Protein AF-J9DRF2-F1 (afdb_monomer)

Mean predicted aligned error: 6.4 Å

Secondary structure (DSSP, 8-state):
-HHHHTT-HHHHHHHHHHHHHHHHHHHHHGGGS----HHHHHHHHHS-TT--TT--HHHHHHT-PPPTHHHHTT--BS--EEEETTTTB-TT--EEHHHHHHTSTTS-EEE--S-S-B---HHHHS--GGG----HHHHHHHHHHHHHH-STTTS--S----

Organism: Wuchereria bancrofti (NCBI:txid6293)

Foldseek 3Di:
DVCLLLLVLVVVVVLLVVLVVQLVVCVVVVPPDDDDHSVVSSCCSQAPPPRDLQSLSLVSLVLLAAWQCLPQPFNWDQAWWKAFPQQRQDDQGTGGPSCCCRVVNPTPIDTDPDDRIGGHPSVVRDDRSRNDSHDVVSSVVVSVCCVVPHPSVVSDSPDDDD

Nearest PDB structures (foldseek):
  8c06-assembly1_D  TM=9.024E-01  e=2.467E-15  Homo sapiens
  8bja-assembly1_A  TM=9.048E-01  e=5.463E-15  Homo sapiens
  8d4x-assembly1_B  TM=9.031E-01  e=5.161E-15  Homo sapiens
  8ewi-assembly1_D  TM=9.152E-01  e=1.210E-14  Homo sapiens
  8e0q-assembly1_B  TM=8.978E-01  e=1.280E-14  Homo sapiens

Radius of gyration: 18.53 Å; Cα contacts (8 Å, |Δi|>4): 228; chains: 1; bounding box: 39×33×56 Å

pLDDT: mean 86.85, std 13.83, range [27.77, 97.62]

InterPro domains:
  IPR003126 Zinc finger, UBR-type [PS51157] (65-133)
  IPR003126 Zinc finger, UBR-type [SM00396] (65-132)

Structure (mmCIF, N/CA/C/O backbone):
data_AF-J9DRF2-F1
#
_entry.id   AF-J9DRF2-F1
#
loop_
_atom_site.group_PDB
_atom_site.id
_atom_site.type_symbol
_atom_site.label_atom_id
_atom_site.label_alt_id
_atom_site.label_comp_id
_atom_site.label_asym_id
_atom_site.label_entity_id
_atom_site.label_seq_id
_atom_site.pdbx_PDB_ins_code
_atom_site.Cartn_x
_atom_site.Cartn_y
_atom_site.Cartn_z
_atom_site.occupancy
_atom_site.B_iso_or_equiv
_atom_site.auth_seq_id
_atom_site.auth_comp_id
_atom_site.auth_asym_id
_atom_site.auth_atom_id
_atom_site.pdbx_PDB_model_num
ATOM 1 N N . MET A 1 1 ? -7.577 -3.857 7.574 1.00 71.62 1 MET A N 1
ATOM 2 C CA . MET A 1 1 ? -7.959 -2.422 7.457 1.00 71.62 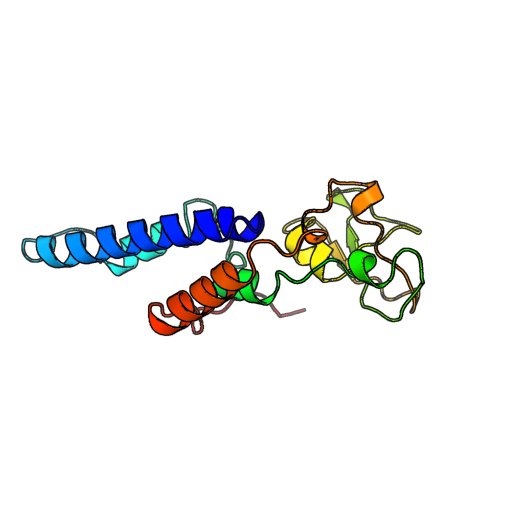1 MET A CA 1
ATOM 3 C C . MET A 1 1 ? -7.921 -1.926 6.006 1.00 71.62 1 MET A C 1
ATOM 5 O O . MET A 1 1 ? -6.876 -1.498 5.529 1.00 71.62 1 MET A O 1
ATOM 9 N N . CYS A 1 2 ? -9.061 -1.920 5.306 1.00 82.56 2 CYS A N 1
ATOM 10 C CA . CYS A 1 2 ? -9.153 -1.502 3.895 1.00 82.56 2 CYS A CA 1
ATOM 11 C C . CYS A 1 2 ? -8.615 -0.077 3.633 1.00 82.56 2 CYS A C 1
ATOM 13 O O . CYS A 1 2 ? -7.892 0.148 2.667 1.00 82.56 2 CYS A O 1
ATOM 15 N N . ALA A 1 3 ? -8.877 0.874 4.536 1.00 91.19 3 ALA A N 1
ATOM 16 C CA . ALA A 1 3 ? -8.443 2.267 4.388 1.00 91.19 3 ALA A CA 1
ATOM 17 C C . ALA A 1 3 ? -6.913 2.438 4.268 1.00 91.19 3 ALA A C 1
ATOM 19 O O . ALA A 1 3 ? -6.456 3.330 3.555 1.00 91.19 3 ALA A O 1
ATOM 20 N N . VAL A 1 4 ? -6.119 1.564 4.901 1.00 91.25 4 VAL A N 1
ATOM 21 C CA . VAL A 1 4 ? -4.650 1.570 4.771 1.00 91.25 4 VAL A CA 1
ATOM 22 C C . VAL A 1 4 ? -4.228 1.209 3.345 1.00 91.25 4 VAL A C 1
ATOM 24 O O . VAL A 1 4 ? -3.356 1.869 2.785 1.00 91.25 4 VAL A O 1
ATOM 27 N N . ASN A 1 5 ? -4.890 0.231 2.719 1.00 86.94 5 ASN A N 1
ATOM 28 C CA . ASN A 1 5 ? -4.593 -0.200 1.345 1.00 86.94 5 ASN A CA 1
ATOM 29 C C . ASN A 1 5 ? -4.883 0.900 0.313 1.00 86.94 5 ASN A C 1
ATOM 31 O O . ASN A 1 5 ? -4.236 0.970 -0.728 1.00 86.94 5 ASN A O 1
ATOM 35 N N . TYR A 1 6 ? -5.845 1.774 0.611 1.00 89.56 6 TYR A N 1
ATOM 36 C CA . TYR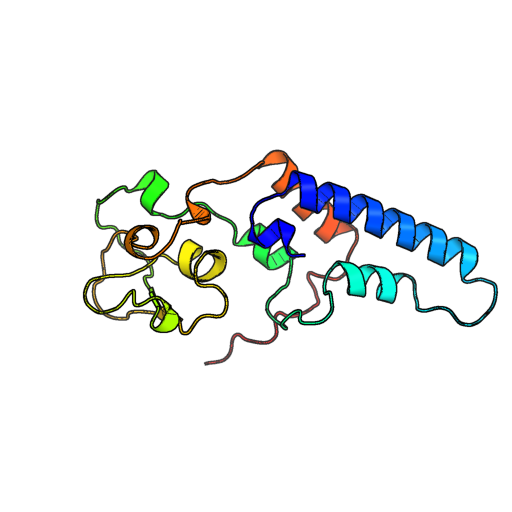 A 1 6 ? -6.175 2.941 -0.210 1.00 89.56 6 TYR A CA 1
ATOM 37 C C . TYR A 1 6 ? -5.425 4.210 0.207 1.00 89.56 6 TYR A C 1
ATOM 39 O O . TYR A 1 6 ? -5.731 5.285 -0.300 1.00 89.56 6 TYR A O 1
ATOM 47 N N . ARG A 1 7 ? -4.460 4.111 1.136 1.00 93.06 7 ARG A N 1
ATOM 48 C CA . ARG A 1 7 ? -3.673 5.249 1.649 1.00 93.06 7 ARG A CA 1
ATOM 49 C C . ARG A 1 7 ? -4.538 6.368 2.242 1.00 93.06 7 ARG A C 1
ATOM 51 O O . ARG A 1 7 ? -4.113 7.514 2.388 1.00 93.06 7 ARG A O 1
ATOM 58 N N . ALA A 1 8 ? -5.756 6.020 2.654 1.00 94.50 8 ALA A N 1
ATOM 59 C CA . ALA A 1 8 ? -6.710 6.899 3.309 1.00 94.50 8 ALA A CA 1
ATOM 60 C C . ALA A 1 8 ? -6.409 6.956 4.816 1.00 94.50 8 ALA A C 1
ATOM 62 O O . ALA A 1 8 ? -7.226 6.565 5.650 1.00 94.50 8 ALA A O 1
ATOM 63 N N . TYR A 1 9 ? -5.207 7.412 5.180 1.00 96.06 9 TYR A N 1
ATOM 64 C CA . TYR A 1 9 ? -4.696 7.302 6.553 1.00 96.06 9 TYR A CA 1
ATOM 65 C C . TYR A 1 9 ? -5.522 8.069 7.581 1.00 96.06 9 TYR A C 1
ATOM 67 O O . TYR A 1 9 ? -5.669 7.614 8.708 1.00 96.06 9 TYR A O 1
ATOM 75 N N . THR A 1 10 ? -6.120 9.200 7.206 1.00 96.19 10 THR A N 1
ATOM 76 C CA . THR A 1 10 ? -7.046 9.908 8.100 1.00 96.19 10 THR A CA 1
ATOM 77 C C . THR A 1 10 ? -8.256 9.038 8.441 1.00 96.19 10 THR A C 1
ATOM 79 O O . THR A 1 10 ? -8.613 8.924 9.609 1.00 96.19 10 THR A O 1
ATOM 82 N N . ALA A 1 11 ? -8.848 8.373 7.444 1.00 95.62 11 ALA A N 1
ATOM 83 C CA . ALA A 1 11 ? -9.972 7.466 7.660 1.00 95.62 11 ALA A CA 1
ATOM 84 C C . ALA A 1 11 ? -9.545 6.231 8.466 1.00 95.62 11 ALA A C 1
ATOM 86 O O . ALA A 1 11 ? -10.224 5.860 9.416 1.00 95.62 11 ALA A O 1
ATOM 87 N N . ALA A 1 12 ? -8.389 5.639 8.149 1.00 94.81 12 ALA A N 1
ATOM 88 C CA . ALA A 1 12 ? -7.831 4.532 8.925 1.00 94.81 12 ALA A CA 1
ATOM 89 C C . ALA A 1 12 ? -7.599 4.914 10.400 1.00 94.81 12 ALA A C 1
ATOM 91 O O . ALA A 1 12 ? -7.872 4.109 11.283 1.00 94.81 12 ALA A O 1
ATOM 92 N N . PHE A 1 13 ? -7.163 6.147 10.678 1.00 95.31 13 PHE A N 1
ATOM 93 C CA . PHE A 1 13 ? -6.980 6.642 12.043 1.00 95.31 13 PHE A CA 1
ATOM 94 C C . PHE A 1 13 ? -8.307 6.827 12.785 1.00 95.31 13 PHE A C 1
ATOM 96 O O . PHE A 1 13 ? -8.412 6.441 13.942 1.00 95.31 13 PHE A O 1
ATOM 103 N N . ILE A 1 14 ? -9.340 7.352 12.124 1.00 95.00 14 ILE A N 1
ATOM 104 C CA . ILE A 1 14 ? -10.683 7.460 12.717 1.00 95.00 14 ILE A CA 1
ATOM 105 C C . ILE A 1 14 ? -11.249 6.070 13.037 1.00 95.00 14 ILE A C 1
ATOM 107 O O . ILE A 1 14 ? -11.783 5.862 14.123 1.00 95.00 14 ILE A O 1
ATOM 111 N N . LEU A 1 15 ? -11.086 5.106 12.124 1.00 92.81 15 LEU A N 1
ATOM 112 C CA . LEU A 1 15 ? -11.495 3.717 12.354 1.00 92.81 15 LEU A CA 1
ATOM 113 C C . LEU A 1 15 ? -10.747 3.092 13.536 1.00 92.81 15 LEU A C 1
ATOM 115 O O . LEU A 1 15 ? -11.356 2.374 14.323 1.00 92.81 15 LEU A O 1
ATOM 119 N N . TRP A 1 16 ? -9.453 3.387 13.683 1.00 92.88 16 TRP A N 1
ATOM 120 C CA . TRP A 1 16 ? -8.681 2.963 14.847 1.00 92.88 16 TRP A CA 1
ATOM 121 C C . TRP A 1 16 ? -9.240 3.544 16.153 1.00 92.88 16 TRP A C 1
ATOM 123 O O . TRP A 1 16 ? -9.462 2.792 17.095 1.00 92.88 16 TRP A O 1
ATOM 133 N N . LEU A 1 17 ? -9.508 4.853 16.211 1.00 93.56 17 LEU A N 1
ATOM 134 C CA . LEU A 1 17 ? -10.056 5.488 17.417 1.00 93.56 17 LEU A CA 1
ATOM 135 C C . LEU A 1 17 ? -11.402 4.874 17.821 1.00 93.56 17 LEU A C 1
ATOM 137 O O . LEU A 1 17 ? -11.629 4.614 18.998 1.00 93.56 17 LEU A O 1
ATOM 141 N N . ALA A 1 18 ? -12.270 4.597 16.845 1.00 92.56 18 ALA A N 1
ATOM 142 C CA . ALA A 1 18 ? -13.533 3.913 17.099 1.00 92.56 18 ALA A CA 1
ATOM 143 C C . ALA A 1 18 ? -13.315 2.486 17.634 1.00 92.56 18 ALA A C 1
ATOM 145 O O . ALA A 1 18 ? -13.991 2.070 18.570 1.00 92.56 18 ALA A O 1
ATOM 146 N N . ALA A 1 19 ? -12.347 1.748 17.079 1.00 90.25 19 ALA A N 1
ATOM 147 C CA . ALA A 1 19 ? -12.002 0.406 17.545 1.00 90.25 19 ALA A CA 1
ATOM 148 C C . ALA A 1 19 ? -11.488 0.401 18.989 1.00 90.25 19 ALA A C 1
ATOM 150 O O . ALA A 1 19 ? -11.868 -0.460 19.781 1.00 90.25 19 ALA A O 1
ATOM 151 N N . GLU A 1 20 ? -10.640 1.370 19.325 1.00 90.19 20 GLU A N 1
ATOM 152 C CA . GLU A 1 20 ? -10.088 1.543 20.664 1.00 90.19 20 GLU A CA 1
ATOM 153 C C . GLU A 1 20 ? -11.186 1.885 21.683 1.00 90.19 20 GLU A C 1
ATOM 155 O O . GLU A 1 20 ? -11.189 1.349 22.791 1.00 90.19 20 GLU A O 1
ATOM 160 N N . GLU A 1 21 ? -12.154 2.725 21.306 1.00 91.31 21 GLU A N 1
ATOM 161 C CA . GLU A 1 21 ? -13.301 3.049 22.160 1.00 91.31 21 GLU A CA 1
ATOM 162 C C . GLU A 1 21 ? -14.172 1.814 22.421 1.00 91.31 21 GLU A C 1
ATOM 164 O O . GLU A 1 21 ? -14.436 1.468 23.572 1.00 91.31 21 GLU A O 1
ATOM 169 N N . MET A 1 22 ? -14.517 1.064 21.369 1.00 87.31 22 MET A N 1
ATOM 170 C CA . MET A 1 22 ? -15.277 -0.185 21.504 1.00 87.31 22 MET A CA 1
ATOM 171 C C . MET A 1 22 ? -14.549 -1.216 22.378 1.00 87.31 22 MET A C 1
ATOM 173 O O . MET A 1 22 ? -15.181 -1.962 23.129 1.00 87.31 22 MET A O 1
ATOM 177 N N . GLN A 1 23 ? -13.216 -1.269 22.301 1.00 86.25 23 GLN A N 1
ATOM 178 C CA . GLN A 1 23 ? -12.401 -2.136 23.148 1.00 86.25 23 GLN A CA 1
ATOM 179 C C . GLN A 1 23 ? -12.507 -1.734 24.628 1.00 86.25 23 GLN A C 1
ATOM 181 O O . GLN A 1 23 ? -12.690 -2.607 25.480 1.00 86.25 23 GLN A O 1
ATOM 186 N N . LYS A 1 24 ? -12.439 -0.432 24.940 1.00 86.81 24 LYS A N 1
ATOM 187 C CA . LYS A 1 24 ? -12.580 0.100 26.309 1.00 86.81 24 LYS A CA 1
ATOM 188 C C . LYS A 1 24 ? -13.972 -0.172 26.878 1.00 86.81 24 LYS A C 1
ATOM 190 O O . LYS A 1 24 ? -14.089 -0.693 27.987 1.00 86.81 24 LYS A O 1
ATOM 195 N N . GLU A 1 25 ? -15.026 0.089 26.108 1.00 87.00 25 GLU A N 1
ATOM 196 C CA . GLU A 1 25 ? -16.410 -0.204 26.506 1.00 87.00 25 GLU A CA 1
ATOM 197 C C . GLU A 1 25 ? -16.627 -1.703 26.789 1.00 87.00 25 GLU A C 1
ATOM 199 O O . GLU A 1 25 ? -17.283 -2.088 27.765 1.00 87.00 25 GLU A O 1
ATOM 204 N N . ALA A 1 26 ? -16.036 -2.577 25.970 1.00 81.81 26 ALA A N 1
ATOM 205 C CA . ALA A 1 26 ? -16.108 -4.023 26.158 1.00 81.81 26 ALA A CA 1
ATOM 206 C C . ALA A 1 26 ? -15.360 -4.503 27.411 1.00 81.81 26 ALA A C 1
ATOM 208 O O . ALA A 1 26 ? -15.815 -5.434 28.077 1.00 81.81 26 ALA A O 1
ATOM 209 N N . GLN A 1 27 ? -14.243 -3.864 27.770 1.00 80.56 27 GLN A N 1
ATOM 210 C CA . GLN A 1 27 ? -13.533 -4.151 29.021 1.00 80.56 27 GLN A CA 1
ATOM 211 C C . GLN A 1 27 ? -14.370 -3.768 30.247 1.00 80.56 27 GLN A C 1
ATOM 213 O O . GLN A 1 27 ? -14.427 -4.535 31.206 1.00 80.56 27 GLN A O 1
ATOM 218 N N . ILE A 1 28 ? -15.071 -2.629 30.197 1.00 79.50 28 ILE A N 1
ATOM 219 C CA . ILE A 1 28 ? -15.944 -2.162 31.286 1.00 79.50 28 ILE A CA 1
ATOM 220 C C . ILE A 1 28 ? -17.159 -3.091 31.454 1.00 79.50 28 ILE A C 1
ATOM 222 O O . ILE A 1 28 ? -17.520 -3.464 32.569 1.00 79.50 28 ILE A O 1
ATOM 226 N N . THR A 1 29 ? -17.787 -3.501 30.349 1.00 71.06 29 THR A N 1
ATOM 227 C CA . THR A 1 29 ? -19.003 -4.337 30.367 1.00 71.06 29 THR A CA 1
ATOM 228 C C . THR A 1 29 ? -18.730 -5.841 30.533 1.00 71.06 29 THR A C 1
ATOM 230 O O . THR A 1 29 ? -19.632 -6.599 30.898 1.00 71.06 29 THR A O 1
ATOM 233 N N . GLY A 1 30 ? -17.492 -6.293 30.307 1.00 59.66 30 GLY A N 1
ATOM 234 C CA . GLY A 1 30 ? -17.061 -7.696 30.355 1.00 59.66 30 GLY A CA 1
ATOM 235 C C . GLY A 1 30 ? -17.022 -8.347 31.745 1.00 59.66 30 GLY A C 1
ATOM 236 O O . GLY A 1 30 ? -16.845 -9.561 31.838 1.00 59.66 30 GLY A O 1
ATOM 237 N N . ALA A 1 31 ? -17.256 -7.593 32.823 1.00 55.12 31 ALA A N 1
ATOM 238 C CA . ALA A 1 31 ? -17.325 -8.117 34.191 1.00 55.12 31 ALA A CA 1
ATOM 239 C C . ALA A 1 31 ? -18.578 -8.983 34.484 1.00 55.12 31 ALA A C 1
ATOM 241 O O . ALA A 1 31 ? -18.691 -9.540 35.574 1.00 55.12 31 ALA A O 1
ATOM 242 N N . GLN A 1 32 ? -19.517 -9.124 33.535 1.00 52.00 32 GLN A N 1
ATOM 243 C CA . GLN A 1 32 ? -20.823 -9.781 33.742 1.00 52.00 32 GLN A CA 1
ATOM 244 C C . GLN A 1 32 ? -21.100 -11.007 32.844 1.00 52.00 32 GLN A C 1
ATOM 246 O O . GLN A 1 32 ? -22.247 -11.302 32.526 1.00 52.00 32 GLN A O 1
ATOM 251 N N . GLY A 1 33 ? -20.064 -11.771 32.483 1.00 50.66 33 GLY A N 1
ATOM 252 C CA . GLY A 1 33 ? -20.224 -13.145 31.986 1.00 50.66 33 GLY A CA 1
ATOM 253 C C . GLY A 1 33 ? -20.580 -13.280 30.496 1.00 50.66 33 GLY A C 1
ATOM 254 O O . GLY A 1 33 ? -21.679 -12.969 30.054 1.00 50.66 33 GLY A O 1
ATOM 255 N N . LYS A 1 34 ? -19.638 -13.852 29.732 1.00 54.84 34 LYS A N 1
ATOM 256 C CA . LYS A 1 34 ? -19.727 -14.249 28.308 1.00 54.84 34 LYS A CA 1
ATOM 257 C C . LYS A 1 34 ? -19.994 -13.120 27.299 1.00 54.84 34 LYS A C 1
ATOM 259 O O . LYS A 1 34 ? -21.073 -13.028 26.722 1.00 54.84 34 LYS A O 1
ATOM 264 N N . ARG A 1 35 ? -18.947 -12.364 26.954 1.00 52.34 35 ARG A N 1
ATOM 265 C CA . ARG A 1 35 ? -18.827 -11.630 25.678 1.00 52.34 35 ARG A CA 1
ATOM 266 C C . ARG A 1 35 ? -17.391 -11.774 25.163 1.00 52.34 35 ARG A C 1
ATOM 268 O O . ARG A 1 35 ? -16.491 -12.008 25.964 1.00 52.34 35 ARG A O 1
ATOM 275 N N . GLN A 1 36 ? -17.201 -11.762 23.843 1.00 58.69 36 GLN A N 1
ATOM 276 C CA . GLN A 1 36 ? -15.890 -11.890 23.184 1.00 58.69 36 GLN A CA 1
ATOM 277 C C . GLN A 1 36 ? -14.828 -11.021 23.881 1.00 58.69 36 GLN A C 1
ATOM 279 O O . GLN A 1 36 ? -15.148 -9.915 24.314 1.00 58.69 36 GLN A O 1
ATOM 284 N N . SER A 1 37 ? -13.587 -11.513 24.011 1.00 73.06 37 SER A N 1
ATOM 285 C CA . SER A 1 37 ? -12.522 -10.725 24.644 1.00 73.06 37 SER A CA 1
ATOM 286 C C . SER A 1 37 ? -12.351 -9.392 23.911 1.00 73.06 37 SER A C 1
ATOM 288 O O . SER A 1 37 ? -12.546 -9.316 22.698 1.00 73.06 37 SER A O 1
ATOM 290 N N . ALA A 1 38 ? -11.983 -8.334 24.632 1.00 73.38 38 ALA A N 1
ATOM 291 C CA . ALA A 1 38 ? -11.741 -7.016 24.042 1.00 73.38 38 ALA A CA 1
ATOM 292 C C . ALA A 1 38 ? -10.751 -7.094 22.854 1.00 73.38 38 ALA A C 1
ATOM 294 O O . ALA A 1 38 ? -10.924 -6.427 21.834 1.00 73.38 38 ALA A O 1
ATOM 295 N N . ASP A 1 39 ? -9.785 -8.011 22.937 1.00 74.94 39 ASP A N 1
ATOM 296 C CA . ASP A 1 39 ? -8.850 -8.324 21.854 1.00 74.94 39 ASP A CA 1
ATOM 297 C C . ASP A 1 39 ? -9.524 -8.937 20.624 1.00 74.94 39 ASP A C 1
ATOM 299 O O . ASP A 1 39 ? -9.111 -8.663 19.502 1.00 74.94 39 ASP A O 1
ATOM 303 N N . ALA A 1 40 ? -10.563 -9.757 20.791 1.00 81.12 40 ALA A N 1
ATOM 304 C CA . ALA A 1 40 ? -11.317 -10.319 19.674 1.00 81.12 40 ALA A CA 1
ATOM 305 C C . ALA A 1 40 ? -12.092 -9.236 18.905 1.00 81.12 40 ALA A C 1
ATOM 307 O O . ALA A 1 40 ? -12.129 -9.283 17.675 1.00 81.12 40 ALA A O 1
ATOM 308 N N . ILE A 1 41 ? -12.637 -8.231 19.601 1.00 81.94 41 ILE A N 1
ATOM 309 C CA . ILE A 1 41 ? -13.288 -7.071 18.969 1.00 81.94 41 ILE A CA 1
ATOM 310 C C . ILE A 1 41 ? -12.265 -6.292 18.146 1.00 81.94 41 ILE A C 1
ATOM 312 O O . ILE A 1 41 ? -12.458 -6.110 16.943 1.00 81.94 41 ILE A O 1
ATOM 316 N N . LEU A 1 42 ? -11.142 -5.913 18.761 1.00 83.62 42 LEU A N 1
ATOM 317 C CA . LEU A 1 42 ? -10.072 -5.194 18.073 1.00 83.62 42 LEU A CA 1
ATOM 318 C C . LEU A 1 42 ? -9.552 -5.986 16.861 1.00 83.62 42 LEU A C 1
ATOM 320 O O . LEU A 1 42 ? -9.421 -5.444 15.763 1.00 83.62 42 LEU A O 1
ATOM 324 N N . ASN A 1 43 ? -9.332 -7.292 17.030 1.00 84.75 43 ASN A N 1
ATOM 325 C CA . ASN A 1 43 ? -8.907 -8.181 15.953 1.00 84.75 43 ASN A CA 1
ATOM 326 C C . ASN A 1 43 ? -9.918 -8.229 14.807 1.00 84.75 43 ASN A C 1
ATOM 328 O O . ASN A 1 43 ? -9.495 -8.211 13.657 1.00 84.75 43 ASN A O 1
ATOM 332 N N . SER A 1 44 ? -11.224 -8.247 15.091 1.00 84.94 44 SER A N 1
ATOM 333 C CA . SER A 1 44 ? -12.266 -8.246 14.055 1.00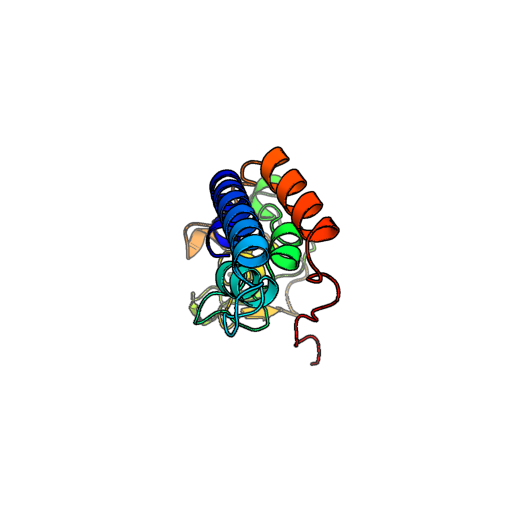 84.94 44 SER A CA 1
ATOM 334 C C . SER A 1 44 ? -12.311 -6.949 13.238 1.00 84.94 44 SER A C 1
ATOM 336 O O . SER A 1 44 ? -12.687 -6.971 12.068 1.00 84.94 44 SER A O 1
ATOM 338 N N . ILE A 1 45 ? -11.889 -5.823 13.821 1.00 85.50 45 ILE A N 1
ATOM 339 C CA . ILE A 1 45 ? -11.833 -4.529 13.128 1.00 85.50 45 ILE A CA 1
ATOM 340 C C . ILE A 1 45 ? -10.547 -4.419 12.301 1.00 85.50 45 ILE A C 1
ATOM 342 O O . ILE A 1 45 ? -10.558 -3.950 11.158 1.00 85.50 45 ILE A O 1
ATOM 346 N N . ILE A 1 46 ? -9.425 -4.881 12.859 1.00 85.94 46 ILE A N 1
ATOM 347 C CA . ILE A 1 46 ? -8.136 -4.901 12.165 1.00 85.94 46 ILE A CA 1
ATOM 348 C C . ILE A 1 46 ? -8.174 -5.880 10.979 1.00 85.94 46 ILE A C 1
ATOM 350 O O . ILE A 1 46 ? -7.801 -5.499 9.860 1.00 85.94 46 ILE A O 1
ATOM 354 N N . TYR A 1 47 ? -8.671 -7.094 11.230 1.00 86.81 47 TYR A N 1
ATOM 355 C CA . TYR A 1 47 ? -8.824 -8.207 10.295 1.00 86.81 47 TYR A CA 1
ATOM 356 C C . TYR A 1 47 ? -10.310 -8.589 10.149 1.00 86.81 47 TYR A C 1
ATOM 358 O O . TYR A 1 47 ? -10.754 -9.588 10.722 1.00 86.81 47 TYR A O 1
ATOM 366 N N . PRO A 1 48 ? -11.107 -7.819 9.383 1.00 84.19 48 PRO A N 1
ATOM 367 C CA . PRO A 1 48 ? -12.496 -8.175 9.101 1.00 84.19 48 PRO A CA 1
ATOM 368 C C . PRO A 1 48 ? -12.608 -9.502 8.340 1.00 84.19 48 PRO A C 1
ATOM 370 O O . PRO A 1 48 ? -11.633 -9.998 7.767 1.00 84.19 48 PRO A O 1
ATOM 373 N N . ILE A 1 49 ? -13.821 -10.062 8.292 1.00 83.12 49 ILE A N 1
ATOM 374 C CA . ILE A 1 49 ? -14.123 -11.289 7.540 1.00 83.12 49 ILE A CA 1
ATOM 375 C C . ILE A 1 49 ? -13.616 -11.152 6.097 1.00 83.12 49 ILE A C 1
ATOM 377 O O . ILE A 1 49 ? -13.903 -10.166 5.420 1.00 83.12 49 ILE A O 1
ATOM 381 N N . GLY A 1 50 ? -12.852 -12.147 5.642 1.00 81.25 50 GLY A N 1
ATOM 382 C CA . GLY A 1 50 ? -12.212 -12.147 4.323 1.00 81.25 50 GLY A CA 1
ATOM 383 C C . GLY A 1 50 ? -10.796 -11.562 4.294 1.00 81.25 50 GLY A C 1
ATOM 384 O O . GLY A 1 50 ? -10.178 -11.567 3.232 1.00 81.25 50 GLY A O 1
ATOM 385 N N . SER A 1 51 ? -10.263 -11.102 5.433 1.00 82.31 51 SER A N 1
ATOM 386 C CA . SER A 1 51 ? -8.847 -10.726 5.536 1.00 82.31 51 SER A CA 1
ATOM 387 C C . SER A 1 51 ? -7.950 -11.925 5.268 1.00 82.31 51 SER A C 1
ATOM 389 O O . SER A 1 51 ? -8.208 -13.038 5.735 1.00 82.31 51 SER A O 1
ATOM 391 N N . ARG A 1 52 ? -6.876 -11.687 4.528 1.00 78.50 52 ARG A N 1
ATOM 392 C CA . ARG A 1 52 ? -5.870 -12.691 4.214 1.00 78.50 52 ARG A CA 1
ATOM 393 C C . ARG A 1 52 ? -4.745 -12.662 5.252 1.00 78.50 52 ARG A C 1
ATOM 395 O O . ARG A 1 52 ? -4.553 -11.643 5.918 1.00 78.50 52 ARG A O 1
ATOM 402 N N . PRO A 1 53 ? -3.963 -13.748 5.382 1.00 71.56 53 PRO A N 1
ATOM 403 C CA . PRO A 1 53 ? -2.822 -13.779 6.299 1.00 71.56 53 PRO A CA 1
ATOM 404 C C . PRO A 1 53 ? -1.770 -12.685 6.046 1.00 71.56 53 PRO A C 1
ATOM 406 O O . PRO A 1 53 ? -1.010 -12.353 6.950 1.00 71.56 53 PRO A O 1
ATOM 409 N N . ASP 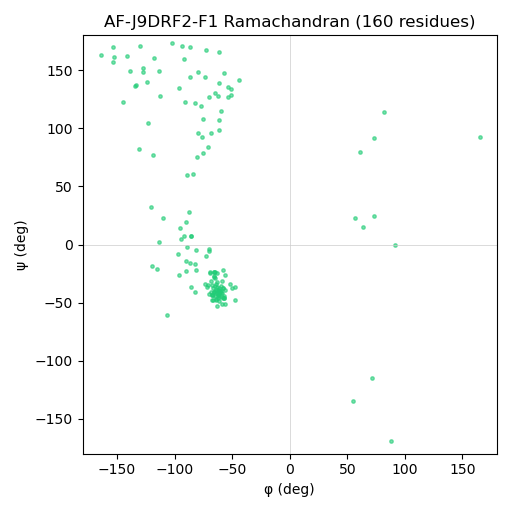A 1 54 ? -1.721 -12.130 4.833 1.00 72.88 54 ASP A N 1
ATOM 410 C CA . ASP A 1 54 ? -0.796 -11.082 4.395 1.00 72.88 54 ASP A CA 1
ATOM 411 C C . ASP A 1 54 ? -1.356 -9.647 4.507 1.00 72.88 54 ASP A C 1
ATOM 413 O O . ASP A 1 54 ? -0.681 -8.687 4.129 1.00 72.88 54 ASP A O 1
ATOM 417 N N . ASP A 1 55 ? -2.558 -9.472 5.068 1.00 81.06 55 ASP A N 1
ATOM 418 C CA . ASP A 1 55 ? -3.217 -8.166 5.232 1.00 81.06 55 ASP A CA 1
ATOM 419 C C . ASP A 1 55 ? -2.828 -7.440 6.537 1.00 81.06 55 ASP A C 1
ATOM 421 O O . ASP A 1 55 ? -3.609 -6.646 7.074 1.00 81.06 55 ASP A O 1
ATOM 425 N N . SER A 1 56 ? -1.625 -7.690 7.070 1.00 87.25 56 SER A N 1
ATOM 426 C CA . SER A 1 56 ? -1.144 -6.993 8.270 1.00 87.25 56 SER A CA 1
ATOM 427 C C . SER A 1 56 ? -1.093 -5.485 8.027 1.00 87.25 56 SER A C 1
ATOM 429 O O . SER A 1 56 ? -0.285 -5.020 7.218 1.00 87.25 56 SER A O 1
ATOM 431 N N . PRO A 1 57 ? -1.907 -4.673 8.730 1.00 90.06 57 PRO A N 1
ATOM 432 C CA . PRO A 1 57 ? -1.939 -3.235 8.488 1.00 90.06 57 PRO A CA 1
ATOM 433 C C . PRO A 1 57 ? -0.621 -2.562 8.867 1.00 90.06 57 PRO A C 1
ATOM 435 O O . PRO A 1 57 ? -0.288 -1.536 8.288 1.00 90.06 57 PRO A O 1
ATOM 438 N N . LEU A 1 58 ? 0.128 -3.133 9.817 1.00 90.31 58 LEU A N 1
ATOM 439 C CA . LEU A 1 58 ? 1.436 -2.621 10.203 1.00 90.31 58 LEU A CA 1
ATOM 440 C C . LEU A 1 58 ? 2.437 -2.815 9.059 1.00 90.31 58 LEU A C 1
ATOM 442 O O . LEU A 1 58 ? 3.086 -1.857 8.652 1.00 90.31 58 LEU A O 1
ATOM 446 N N . PHE A 1 59 ? 2.487 -4.019 8.479 1.00 87.62 59 PHE A N 1
ATOM 447 C CA . PHE A 1 59 ? 3.300 -4.284 7.291 1.00 87.62 59 PHE A CA 1
ATOM 448 C C . PHE A 1 59 ? 2.896 -3.377 6.125 1.00 87.62 59 PHE A C 1
ATOM 450 O O . PHE A 1 59 ? 3.754 -2.756 5.507 1.00 87.62 59 PHE A O 1
ATOM 457 N N . MET A 1 60 ? 1.592 -3.234 5.874 1.00 89.00 60 MET A N 1
ATOM 458 C CA . MET A 1 60 ? 1.076 -2.343 4.833 1.00 89.00 60 MET A CA 1
ATOM 459 C C . MET A 1 60 ? 1.499 -0.896 5.024 1.00 89.00 60 MET A C 1
ATOM 461 O O . MET A 1 60 ? 1.915 -0.246 4.075 1.00 89.00 60 MET A O 1
ATOM 465 N N . LEU A 1 61 ? 1.395 -0.374 6.245 1.00 92.56 61 LEU A N 1
ATOM 466 C CA . LEU A 1 61 ? 1.816 0.988 6.529 1.00 92.56 61 LEU A CA 1
ATOM 467 C C . LEU A 1 61 ? 3.314 1.168 6.297 1.00 92.56 61 LEU A C 1
ATOM 469 O O . LEU A 1 61 ? 3.695 2.220 5.794 1.00 92.56 61 LEU A O 1
ATOM 473 N N . CYS A 1 62 ? 4.150 0.177 6.608 1.00 89.50 62 CYS A N 1
ATOM 474 C CA . CYS A 1 62 ? 5.583 0.229 6.315 1.00 89.50 62 CYS A CA 1
ATOM 475 C C . CYS A 1 62 ? 5.858 0.186 4.803 1.00 89.50 62 CYS A C 1
ATOM 477 O O . CYS A 1 62 ? 6.616 1.012 4.311 1.00 89.50 62 CYS A O 1
ATOM 479 N N . MET A 1 63 ? 5.167 -0.690 4.070 1.00 86.75 63 MET A N 1
ATOM 480 C CA . MET A 1 63 ? 5.330 -0.908 2.623 1.00 86.75 63 MET A CA 1
ATOM 481 C C . MET A 1 63 ? 4.513 0.040 1.737 1.00 86.75 63 MET A C 1
ATOM 483 O O . MET A 1 63 ? 4.399 -0.181 0.542 1.00 86.75 63 MET A O 1
ATOM 487 N N . ASN A 1 64 ? 3.849 1.050 2.295 1.00 91.44 64 ASN A N 1
ATOM 488 C CA . ASN A 1 64 ? 3.094 2.016 1.501 1.00 91.44 64 ASN A CA 1
ATOM 489 C C . ASN A 1 64 ? 3.993 3.190 1.084 1.00 91.44 64 ASN A C 1
ATOM 491 O O . ASN A 1 64 ? 3.708 4.341 1.430 1.00 91.44 64 ASN A O 1
ATOM 495 N N . ASP A 1 65 ? 5.074 2.928 0.353 1.00 92.81 65 ASP A N 1
ATOM 496 C CA . ASP A 1 65 ? 5.904 3.989 -0.223 1.00 92.81 65 ASP A CA 1
ATOM 497 C C . ASP A 1 65 ? 5.365 4.445 -1.589 1.00 92.81 65 ASP A C 1
ATOM 499 O O . ASP A 1 65 ? 4.393 3.896 -2.115 1.00 92.81 65 ASP A O 1
ATOM 503 N N . THR A 1 66 ? 5.893 5.528 -2.143 1.00 95.62 66 THR A N 1
ATOM 504 C CA . THR A 1 66 ? 5.489 6.016 -3.465 1.00 95.62 66 THR A CA 1
ATOM 505 C C . THR A 1 66 ? 6.036 5.141 -4.590 1.00 95.62 66 THR A C 1
ATOM 507 O O . THR A 1 66 ? 7.150 4.631 -4.522 1.00 95.62 66 THR A O 1
ATOM 510 N N . CYS A 1 67 ? 5.243 4.968 -5.648 1.00 97.00 67 CYS A N 1
ATOM 511 C CA . CYS A 1 67 ? 5.660 4.295 -6.875 1.00 97.00 67 CYS A CA 1
ATOM 512 C C . CYS A 1 67 ? 6.971 4.902 -7.384 1.00 97.00 67 CYS A C 1
ATOM 514 O O . CYS A 1 67 ? 7.041 6.117 -7.517 1.00 97.00 67 CYS A O 1
ATOM 516 N N . SER A 1 68 ? 7.951 4.078 -7.768 1.00 96.88 68 SER A N 1
ATOM 517 C CA . SER A 1 68 ? 9.233 4.561 -8.310 1.00 96.88 68 SER A CA 1
ATOM 518 C C . SER A 1 68 ? 9.088 5.631 -9.403 1.00 96.88 68 SER A C 1
ATOM 520 O O . SER A 1 68 ? 9.842 6.597 -9.445 1.00 96.88 68 SER A O 1
ATOM 522 N N . PHE A 1 69 ? 8.054 5.502 -10.242 1.00 97.44 69 PHE A N 1
ATOM 523 C CA . PHE A 1 69 ? 7.752 6.436 -11.325 1.00 97.44 69 PHE A CA 1
ATOM 524 C C . PHE A 1 69 ? 7.576 7.887 -10.849 1.00 97.44 69 PHE A C 1
ATOM 526 O O . PHE A 1 69 ? 7.823 8.809 -11.618 1.00 97.44 69 PHE A O 1
ATOM 533 N N . THR A 1 70 ? 7.177 8.127 -9.592 1.00 96.56 70 THR A N 1
ATOM 534 C CA . THR A 1 70 ? 7.010 9.495 -9.071 1.00 96.56 70 THR A CA 1
ATOM 535 C C . THR A 1 70 ? 8.322 10.266 -8.986 1.00 96.56 70 THR A C 1
ATOM 537 O O . THR A 1 70 ? 8.284 11.492 -8.960 1.00 96.56 70 THR A O 1
ATOM 540 N N . TRP A 1 71 ? 9.461 9.574 -8.907 1.00 94.94 71 TRP A N 1
ATOM 541 C CA . TRP A 1 71 ? 10.784 10.193 -8.805 1.00 94.94 71 TRP A CA 1
ATOM 542 C C . TRP A 1 71 ? 11.724 9.841 -9.964 1.00 94.94 71 TRP A C 1
ATOM 544 O O . TRP A 1 71 ? 12.672 10.586 -10.184 1.00 94.94 71 TRP A O 1
ATOM 554 N N . THR A 1 72 ? 11.457 8.774 -10.728 1.00 96.56 72 THR A N 1
ATOM 555 C CA . THR A 1 72 ? 12.221 8.435 -11.946 1.00 96.56 72 THR A CA 1
ATOM 556 C C . THR A 1 72 ? 11.591 8.940 -13.239 1.00 96.56 72 THR A C 1
ATOM 558 O O . THR A 1 72 ? 12.284 9.071 -14.240 1.00 96.56 72 THR A O 1
ATOM 561 N N . GLY A 1 73 ? 10.267 9.131 -13.275 1.00 95.81 73 GLY A N 1
ATOM 562 C CA . GLY A 1 73 ? 9.544 9.199 -14.546 1.00 95.81 73 GLY A CA 1
ATOM 563 C C . GLY A 1 73 ? 9.808 7.955 -15.404 1.00 95.81 73 GLY A C 1
ATOM 564 O O . GLY A 1 73 ? 9.805 6.832 -14.891 1.00 95.81 73 GLY A O 1
ATOM 565 N N . ASP A 1 74 ? 10.066 8.172 -16.692 1.00 95.56 74 ASP A N 1
ATOM 566 C CA . ASP A 1 74 ? 10.405 7.164 -17.704 1.00 95.56 74 ASP A CA 1
ATOM 567 C C . ASP A 1 74 ? 11.907 6.807 -17.764 1.00 95.56 74 ASP A C 1
ATOM 569 O O . ASP A 1 74 ? 12.348 6.030 -18.621 1.00 95.56 74 ASP A O 1
ATOM 573 N N . GLU A 1 75 ? 12.715 7.312 -16.828 1.00 96.75 75 GLU A N 1
ATOM 574 C CA . GLU A 1 75 ? 14.115 6.918 -16.707 1.00 96.75 75 GLU A CA 1
ATOM 575 C C . GLU A 1 75 ? 14.237 5.473 -16.198 1.00 96.75 75 GLU A C 1
ATOM 577 O O . GLU A 1 75 ? 13.692 5.094 -15.157 1.00 96.75 75 GLU A O 1
ATOM 582 N N . HIS A 1 76 ? 14.986 4.644 -16.930 1.00 95.44 76 HIS A N 1
ATOM 583 C CA . HIS A 1 76 ? 15.232 3.259 -16.539 1.00 95.44 76 HIS A CA 1
ATOM 584 C C . HIS A 1 76 ? 16.276 3.197 -15.423 1.00 95.44 76 HIS A C 1
ATOM 586 O O . HIS A 1 76 ? 17.438 3.542 -15.631 1.00 95.44 76 HIS A O 1
ATOM 592 N N . ILE A 1 77 ? 15.888 2.659 -14.270 1.00 96.19 77 ILE A N 1
ATOM 593 C CA . ILE A 1 77 ? 16.762 2.500 -13.103 1.00 96.19 77 ILE A CA 1
ATOM 594 C C . ILE A 1 77 ? 16.932 1.031 -12.730 1.00 96.19 77 ILE A C 1
ATOM 596 O O . ILE A 1 77 ? 16.097 0.199 -13.083 1.00 96.19 77 ILE A O 1
ATOM 600 N N . ASN A 1 78 ? 17.985 0.713 -11.976 1.00 95.56 78 ASN A N 1
ATOM 601 C CA . ASN A 1 78 ? 18.148 -0.613 -11.388 1.00 95.56 78 ASN A CA 1
ATOM 602 C C . ASN A 1 78 ? 17.210 -0.778 -10.184 1.00 95.56 78 ASN A C 1
ATOM 604 O O . ASN A 1 78 ? 17.417 -0.148 -9.148 1.00 95.56 78 ASN A O 1
ATOM 608 N N . GLN A 1 79 ? 16.167 -1.592 -10.343 1.00 93.31 79 GLN A N 1
ATOM 609 C CA . GLN A 1 79 ? 15.175 -1.894 -9.313 1.00 93.31 79 GLN A CA 1
ATOM 610 C C . GLN A 1 79 ? 14.552 -3.271 -9.556 1.00 93.31 79 GLN A C 1
ATOM 612 O O . GLN A 1 79 ? 14.495 -3.744 -10.692 1.00 93.31 79 GLN A O 1
ATOM 617 N N . ASP A 1 80 ? 14.017 -3.881 -8.501 1.00 94.69 80 ASP A N 1
ATOM 618 C CA . ASP A 1 80 ? 13.179 -5.065 -8.651 1.00 94.69 80 ASP A CA 1
ATOM 619 C C . ASP A 1 80 ? 11.890 -4.713 -9.404 1.00 94.69 80 ASP A C 1
ATOM 621 O O . ASP A 1 80 ? 11.168 -3.770 -9.059 1.00 94.69 80 ASP A O 1
ATOM 625 N N . ILE A 1 81 ? 11.586 -5.511 -10.426 1.00 95.69 81 ILE A N 1
ATOM 626 C CA . ILE A 1 81 ? 10.392 -5.350 -11.249 1.00 95.69 81 ILE A CA 1
ATOM 627 C C . ILE A 1 81 ? 9.582 -6.633 -11.340 1.00 95.69 81 ILE A C 1
ATOM 629 O O . ILE A 1 81 ? 10.105 -7.748 -11.341 1.00 95.69 81 ILE A O 1
ATOM 633 N N . PHE A 1 82 ? 8.272 -6.469 -11.456 1.00 96.69 82 PHE A N 1
ATOM 634 C CA . PHE A 1 82 ? 7.312 -7.558 -11.412 1.00 96.69 82 PHE A CA 1
ATOM 635 C C . PHE A 1 82 ? 6.454 -7.557 -12.674 1.00 96.69 82 PHE A C 1
ATOM 637 O O . PHE A 1 82 ? 6.025 -6.508 -13.156 1.00 96.69 82 PHE A O 1
ATOM 644 N N . GLU A 1 83 ? 6.176 -8.746 -13.203 1.00 96.44 83 GLU A N 1
ATOM 645 C CA . GLU A 1 83 ? 5.062 -8.949 -14.125 1.00 96.44 83 GLU A CA 1
ATOM 646 C C . GLU A 1 83 ? 3.786 -9.235 -13.330 1.00 96.44 83 GLU A C 1
ATOM 648 O O . GLU A 1 83 ? 3.832 -9.908 -12.301 1.00 96.44 83 GLU A O 1
ATOM 653 N N . CYS A 1 84 ? 2.640 -8.750 -13.803 1.00 97.62 84 CYS A N 1
ATOM 654 C CA . CYS A 1 84 ? 1.330 -9.052 -13.229 1.00 97.62 84 CYS A CA 1
ATOM 655 C C . CYS A 1 84 ? 0.431 -9.662 -14.301 1.00 97.62 84 CYS A C 1
ATOM 657 O O . CYS A 1 84 ? -0.096 -8.954 -15.163 1.00 97.62 84 CYS A O 1
ATOM 659 N N . ARG A 1 85 ? 0.224 -10.979 -14.233 1.00 96.69 85 ARG A N 1
ATOM 660 C CA . ARG A 1 85 ? -0.566 -11.721 -15.231 1.00 96.69 85 ARG A CA 1
ATOM 661 C C . ARG A 1 85 ? -2.052 -11.412 -15.133 1.00 96.69 85 ARG A C 1
ATOM 663 O O . ARG A 1 85 ? -2.715 -11.296 -16.155 1.00 96.69 85 ARG A O 1
ATOM 670 N N . THR A 1 86 ? -2.551 -11.179 -13.919 1.00 97.31 86 THR A N 1
ATOM 671 C CA . THR A 1 86 ? -3.948 -10.787 -13.682 1.00 97.31 86 THR A CA 1
ATOM 672 C C . THR A 1 86 ? -4.305 -9.457 -14.355 1.00 97.31 86 THR A C 1
ATOM 674 O O . THR A 1 86 ? -5.410 -9.319 -14.864 1.00 97.31 86 THR A O 1
ATOM 677 N N . CYS A 1 87 ? -3.385 -8.483 -14.386 1.00 97.00 87 CYS A N 1
ATOM 678 C CA . CYS A 1 87 ? -3.614 -7.167 -15.005 1.00 97.00 87 CYS A CA 1
ATOM 679 C C . CYS A 1 87 ? -3.083 -7.048 -16.442 1.00 97.00 87 CYS A C 1
ATOM 681 O O . CYS A 1 87 ? -3.303 -6.025 -17.087 1.00 97.00 87 CYS A O 1
ATOM 683 N N . GLY A 1 88 ? -2.337 -8.041 -16.931 1.00 95.81 88 GLY A N 1
ATOM 684 C CA . GLY A 1 88 ? -1.669 -7.969 -18.231 1.00 95.81 88 GLY A CA 1
ATOM 685 C C . GLY A 1 88 ? -0.442 -7.045 -18.273 1.00 95.81 88 GLY A C 1
ATOM 686 O O . GLY A 1 88 ? -0.091 -6.568 -19.351 1.00 95.81 88 GLY A O 1
ATOM 687 N N . LEU A 1 89 ? 0.224 -6.789 -17.137 1.00 95.56 89 LEU A N 1
ATOM 688 C CA . LEU A 1 89 ? 1.570 -6.188 -17.108 1.00 95.56 89 LEU A CA 1
ATOM 689 C C . LEU A 1 89 ? 2.605 -7.282 -17.382 1.00 95.56 89 LEU A C 1
ATOM 691 O O . LEU A 1 89 ? 3.230 -7.806 -16.462 1.00 95.56 89 LEU A O 1
ATOM 695 N N . VAL A 1 90 ? 2.710 -7.693 -18.641 1.00 94.50 90 VAL A N 1
ATOM 696 C CA . VAL A 1 90 ? 3.565 -8.797 -19.102 1.00 94.50 90 VAL A CA 1
ATOM 697 C C . VAL A 1 90 ? 4.409 -8.352 -20.301 1.00 94.50 90 VAL A C 1
ATOM 699 O O . VAL A 1 90 ? 4.193 -7.277 -20.860 1.00 94.50 90 VAL A O 1
ATOM 702 N N . GLY A 1 91 ? 5.371 -9.177 -20.724 1.00 92.94 91 GLY A N 1
ATOM 703 C CA . GLY A 1 91 ? 6.209 -8.870 -21.889 1.00 92.94 91 GLY A CA 1
ATOM 704 C C . GLY A 1 91 ? 7.194 -7.745 -21.586 1.00 92.94 91 GLY A C 1
ATOM 705 O O . GLY A 1 91 ? 8.067 -7.926 -20.743 1.00 92.94 91 GLY A O 1
ATOM 706 N N . THR A 1 92 ? 7.063 -6.592 -22.241 1.00 92.81 92 THR A N 1
ATOM 707 C CA . THR A 1 92 ? 7.897 -5.407 -21.967 1.00 92.81 92 THR A CA 1
ATOM 708 C C . THR A 1 92 ? 7.419 -4.607 -20.758 1.00 92.81 92 THR A C 1
ATOM 710 O O . THR A 1 92 ? 8.230 -3.924 -20.151 1.00 92.81 92 THR A O 1
ATOM 713 N N . LEU A 1 93 ? 6.149 -4.744 -20.364 1.00 95.56 93 LEU A N 1
ATOM 714 C CA . LEU A 1 93 ? 5.574 -3.996 -19.247 1.00 95.56 93 LEU A CA 1
ATOM 715 C C . LEU A 1 93 ? 5.961 -4.606 -17.899 1.00 95.56 93 LEU A C 1
ATOM 717 O O . LEU A 1 93 ? 6.097 -5.833 -17.767 1.00 95.56 93 LEU A O 1
ATOM 721 N N . CYS A 1 94 ? 6.094 -3.765 -16.882 1.00 96.06 94 CYS A N 1
ATOM 722 C CA . CYS A 1 94 ? 6.346 -4.196 -15.513 1.00 96.06 94 CYS A CA 1
ATOM 723 C C . CYS A 1 94 ? 5.827 -3.199 -14.470 1.00 96.06 94 CYS A C 1
ATOM 725 O O . CYS A 1 94 ? 5.422 -2.084 -14.780 1.00 96.06 94 CYS A O 1
ATOM 727 N N . CYS A 1 95 ? 5.820 -3.598 -13.202 1.00 97.12 95 CYS A N 1
ATOM 728 C CA . CYS A 1 95 ? 5.602 -2.682 -12.091 1.00 97.12 95 CYS A CA 1
ATOM 729 C C . CYS A 1 95 ? 6.715 -2.802 -11.048 1.00 97.12 95 CYS A C 1
ATOM 731 O O . CYS A 1 95 ? 7.323 -3.860 -10.898 1.00 97.12 95 CYS A O 1
ATOM 733 N N . CYS A 1 96 ? 6.980 -1.715 -10.326 1.00 96.38 96 CYS A N 1
ATOM 734 C CA . CYS A 1 96 ? 7.925 -1.713 -9.212 1.00 96.38 96 CYS A CA 1
ATOM 735 C C . CYS A 1 96 ? 7.358 -2.442 -7.984 1.00 96.38 96 CYS A C 1
ATOM 737 O O . CYS A 1 96 ? 6.147 -2.679 -7.886 1.00 96.38 96 CYS A O 1
ATOM 739 N N . THR A 1 97 ? 8.227 -2.728 -7.013 1.00 94.88 97 THR A N 1
ATOM 740 C CA . THR A 1 97 ? 7.889 -3.361 -5.725 1.00 94.88 97 THR A CA 1
ATOM 741 C C . THR A 1 97 ? 6.673 -2.725 -5.046 1.00 94.88 97 THR A C 1
ATOM 743 O O . THR A 1 97 ? 5.720 -3.423 -4.695 1.00 94.88 97 THR A O 1
ATOM 746 N N . GLU A 1 98 ? 6.631 -1.394 -4.952 1.00 95.31 98 GLU A N 1
ATOM 747 C CA . GLU A 1 98 ? 5.526 -0.670 -4.307 1.00 95.31 98 GLU A CA 1
ATOM 748 C C . GLU A 1 98 ? 4.181 -0.912 -4.996 1.00 95.31 98 GLU A C 1
ATOM 750 O O . GLU A 1 98 ? 3.143 -1.094 -4.352 1.00 95.31 98 GLU A O 1
ATOM 755 N N . CYS A 1 99 ? 4.184 -0.962 -6.329 1.00 95.81 99 CYS A N 1
ATOM 756 C CA . CYS A 1 99 ? 2.983 -1.239 -7.105 1.00 95.81 99 CYS A CA 1
ATOM 757 C C . CYS A 1 99 ? 2.569 -2.708 -7.020 1.00 95.81 99 CYS A C 1
ATOM 759 O O . CYS A 1 99 ? 1.366 -2.975 -6.979 1.00 95.81 99 CYS A O 1
ATOM 761 N N . ALA A 1 100 ? 3.514 -3.647 -6.934 1.00 94.88 100 ALA A N 1
ATOM 762 C CA . ALA A 1 100 ? 3.211 -5.058 -6.705 1.00 94.88 100 ALA A CA 1
ATOM 763 C C . ALA A 1 100 ? 2.467 -5.262 -5.371 1.00 94.88 100 ALA A C 1
ATOM 765 O O . ALA A 1 100 ? 1.457 -5.963 -5.327 1.00 94.88 100 ALA A O 1
ATOM 766 N N . TYR A 1 101 ? 2.883 -4.568 -4.305 1.00 90.62 101 TYR A N 1
ATOM 767 C CA . TYR A 1 101 ? 2.247 -4.663 -2.984 1.00 90.62 101 TYR A CA 1
ATOM 768 C C . TYR A 1 101 ? 1.056 -3.724 -2.764 1.00 90.62 101 TYR A C 1
ATOM 770 O O . TYR A 1 101 ? 0.287 -3.945 -1.825 1.00 90.62 101 TYR A O 1
ATOM 778 N N . THR A 1 102 ? 0.875 -2.697 -3.597 1.00 91.00 102 THR A N 1
ATOM 779 C CA . THR A 1 102 ? -0.239 -1.741 -3.476 1.00 91.00 102 THR A CA 1
ATOM 780 C C . THR A 1 102 ? -1.295 -1.965 -4.554 1.00 91.00 102 THR A C 1
ATOM 782 O O . THR A 1 102 ? -2.459 -2.216 -4.250 1.00 91.00 102 THR A O 1
ATOM 785 N N . CYS A 1 103 ? -0.935 -1.841 -5.828 1.00 93.50 103 CYS A N 1
ATOM 786 C CA . CYS A 1 103 ? -1.872 -1.820 -6.957 1.00 93.50 103 CYS A CA 1
ATOM 787 C C . CYS A 1 103 ? -2.228 -3.227 -7.437 1.00 93.50 103 CYS A C 1
ATOM 789 O O . CYS A 1 103 ? -3.382 -3.487 -7.764 1.00 93.50 103 CYS A O 1
ATOM 791 N N . HIS A 1 104 ? -1.257 -4.135 -7.403 1.00 93.69 104 HIS A N 1
ATOM 792 C CA . HIS A 1 104 ? -1.400 -5.521 -7.844 1.00 93.69 104 HIS A CA 1
ATOM 793 C C . HIS A 1 104 ? -1.356 -6.510 -6.677 1.00 93.69 104 HIS A C 1
ATOM 795 O O . HIS A 1 104 ? -1.067 -7.694 -6.845 1.00 93.69 104 HIS A O 1
ATOM 801 N N . ARG A 1 105 ? -1.669 -6.017 -5.477 1.00 88.62 105 ARG A N 1
ATOM 802 C CA . ARG A 1 105 ? -1.814 -6.843 -4.285 1.00 88.62 105 ARG A CA 1
ATOM 803 C C . ARG A 1 105 ? -2.798 -7.973 -4.557 1.00 88.62 105 ARG A C 1
ATOM 805 O O . ARG A 1 105 ? -3.882 -7.734 -5.082 1.00 88.62 105 ARG A O 1
ATOM 812 N N . ASN A 1 106 ? -2.441 -9.179 -4.124 1.00 88.38 106 ASN A N 1
ATOM 813 C CA . ASN A 1 106 ? -3.251 -10.389 -4.284 1.00 88.38 106 ASN A CA 1
ATOM 814 C C . ASN A 1 106 ? -3.493 -10.817 -5.741 1.00 88.38 106 ASN A C 1
ATOM 816 O O . ASN A 1 106 ? -4.362 -11.652 -5.986 1.00 88.38 106 ASN A O 1
ATOM 820 N N . HIS A 1 107 ? -2.736 -10.283 -6.700 1.00 92.81 107 HIS A N 1
ATOM 821 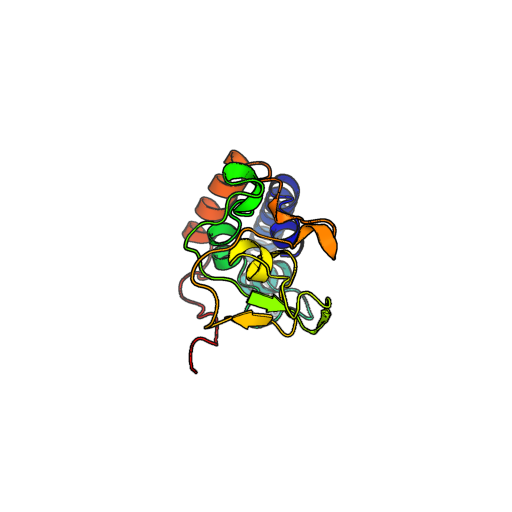C CA . HIS A 1 107 ? -2.735 -10.761 -8.080 1.00 92.81 107 HIS A CA 1
ATOM 822 C C . HIS A 1 107 ? -1.626 -11.794 -8.308 1.00 92.81 107 HIS A C 1
ATOM 824 O O . HIS A 1 107 ? -0.754 -11.998 -7.462 1.00 92.81 107 HIS A O 1
ATOM 830 N N . GLU A 1 108 ? -1.635 -12.440 -9.476 1.00 95.12 108 GLU A N 1
ATOM 831 C CA . GLU A 1 108 ? -0.518 -13.278 -9.914 1.00 95.12 108 GLU A CA 1
ATOM 832 C C . GLU A 1 108 ? 0.652 -12.389 -10.373 1.00 95.12 108 GLU A C 1
ATOM 834 O O . GLU A 1 108 ? 0.857 -12.153 -11.569 1.00 95.12 108 GLU A O 1
ATOM 839 N N . CYS A 1 109 ? 1.395 -11.875 -9.390 1.00 94.88 109 CYS A N 1
ATOM 840 C CA . CYS A 1 109 ? 2.619 -11.108 -9.575 1.00 94.88 109 CYS A CA 1
ATOM 841 C C . CYS A 1 109 ? 3.858 -11.993 -9.434 1.00 94.88 109 CYS A C 1
ATOM 843 O O . CYS A 1 109 ? 3.961 -12.781 -8.494 1.00 94.88 109 CYS A O 1
ATOM 845 N N . ARG A 1 110 ? 4.816 -11.851 -10.353 1.00 95.25 110 ARG A N 1
ATOM 846 C CA . ARG A 1 110 ? 6.089 -12.585 -10.321 1.00 95.25 110 ARG A CA 1
ATOM 847 C C . ARG A 1 110 ? 7.251 -11.637 -10.573 1.00 95.25 110 ARG A C 1
ATOM 849 O O . ARG A 1 110 ? 7.173 -10.805 -11.471 1.00 95.25 110 ARG A O 1
ATOM 856 N N . LEU A 1 111 ? 8.325 -11.787 -9.800 1.00 95.38 111 LEU A N 1
ATOM 857 C CA . LEU A 1 111 ? 9.570 -11.050 -10.016 1.00 95.38 111 LEU A CA 1
ATOM 858 C C . LEU A 1 111 ? 10.158 -11.424 -11.385 1.00 95.38 111 LEU A C 1
ATOM 860 O O . LEU A 1 111 ? 10.352 -12.608 -11.682 1.00 95.38 111 LEU A O 1
ATOM 864 N N . LYS A 1 112 ? 10.469 -10.424 -12.206 1.00 92.19 112 LYS A N 1
ATOM 865 C CA . LYS A 1 112 ? 11.197 -10.607 -13.461 1.00 92.19 112 LYS A CA 1
ATOM 866 C C . LYS A 1 112 ? 12.690 -10.681 -13.163 1.00 92.19 112 LYS A C 1
ATOM 868 O O . LYS A 1 112 ? 13.269 -9.763 -12.603 1.00 92.19 112 LYS A O 1
ATOM 873 N N . ARG A 1 113 ? 13.322 -11.789 -13.561 1.00 85.19 113 ARG A N 1
ATOM 874 C CA . ARG A 1 113 ? 14.776 -12.007 -13.403 1.00 85.19 113 ARG A CA 1
ATOM 875 C C . ARG A 1 113 ? 15.602 -11.491 -14.588 1.00 85.19 113 ARG A C 1
ATOM 877 O O . ARG A 1 113 ? 16.820 -11.617 -14.594 1.00 85.19 113 ARG A O 1
ATOM 884 N N . THR A 1 114 ? 14.931 -10.968 -15.607 1.00 74.38 114 THR A N 1
ATOM 885 C CA . THR A 1 114 ? 15.507 -10.421 -16.840 1.00 74.38 114 THR A CA 1
ATOM 886 C C . THR A 1 114 ? 15.256 -8.916 -16.884 1.00 74.38 114 THR A C 1
ATOM 888 O O . THR A 1 114 ? 14.203 -8.488 -16.419 1.00 74.38 114 THR A O 1
ATOM 891 N N . SER A 1 115 ? 16.162 -8.159 -17.512 1.00 69.12 115 SER A N 1
ATOM 892 C CA . SER A 1 115 ? 16.156 -6.685 -17.593 1.00 69.12 115 SER A CA 1
ATOM 893 C C . SER A 1 115 ? 16.546 -6.008 -16.270 1.00 69.12 115 SER A C 1
ATOM 895 O O . SER A 1 115 ? 15.683 -5.757 -15.436 1.00 69.12 115 SER A O 1
ATOM 897 N N . PRO A 1 116 ? 17.843 -5.703 -16.062 1.00 73.19 116 PRO A N 1
ATOM 898 C CA . PRO A 1 116 ? 18.332 -5.137 -14.806 1.00 73.19 116 PRO A CA 1
ATOM 899 C C . PRO A 1 116 ? 17.924 -3.675 -14.608 1.00 73.19 116 PRO A C 1
ATOM 901 O O . PRO A 1 116 ? 18.150 -3.141 -13.530 1.00 73.19 116 PRO A O 1
ATOM 904 N N . THR A 1 117 ? 17.373 -3.012 -15.631 1.00 92.25 117 THR A N 1
ATOM 905 C CA . THR A 1 117 ? 16.886 -1.637 -15.530 1.00 92.25 117 THR A CA 1
ATOM 906 C C . THR A 1 117 ? 15.514 -1.471 -16.176 1.00 92.25 117 THR A C 1
ATOM 908 O O . THR A 1 117 ? 15.268 -1.993 -17.265 1.00 92.25 117 THR A O 1
ATOM 911 N N . ALA A 1 118 ? 14.617 -0.749 -15.502 1.00 95.00 118 ALA A N 1
ATOM 912 C CA . ALA A 1 118 ? 13.286 -0.391 -15.998 1.00 95.00 118 ALA A CA 1
ATOM 913 C C . ALA A 1 118 ? 12.675 0.755 -15.173 1.00 95.00 118 ALA A C 1
ATOM 915 O O . ALA A 1 118 ? 13.113 1.017 -14.049 1.00 95.00 118 ALA A O 1
ATOM 916 N N . TYR A 1 119 ? 11.646 1.412 -15.709 1.00 96.12 119 TYR A N 1
ATOM 917 C CA . TYR A 1 119 ? 10.708 2.233 -14.933 1.00 96.12 119 TYR A CA 1
ATOM 918 C C . TYR A 1 119 ? 9.393 1.465 -14.707 1.00 96.12 119 TYR A C 1
ATOM 920 O O . TYR A 1 119 ? 9.203 0.365 -15.217 1.00 96.12 119 TYR A O 1
ATOM 928 N N . CYS A 1 120 ? 8.481 2.011 -13.899 1.00 97.44 120 CYS A N 1
ATOM 929 C CA . CYS A 1 120 ? 7.221 1.341 -13.560 1.00 97.44 120 CYS A CA 1
ATOM 930 C C . CYS A 1 120 ? 6.079 1.707 -14.530 1.00 97.44 120 CYS A C 1
ATOM 932 O O . CYS A 1 120 ? 5.677 2.868 -14.596 1.00 97.44 120 CYS A O 1
ATOM 934 N N . ASP A 1 121 ? 5.473 0.705 -15.173 1.00 97.44 121 ASP A N 1
ATOM 935 C CA . ASP A 1 121 ? 4.343 0.834 -16.112 1.00 97.44 121 ASP A CA 1
ATOM 936 C C . ASP A 1 121 ? 2.970 0.623 -15.453 1.00 97.44 121 ASP A C 1
ATOM 938 O O . ASP A 1 121 ? 1.965 0.403 -16.124 1.00 97.44 121 ASP A O 1
ATOM 942 N N . CYS A 1 122 ? 2.880 0.642 -14.121 1.00 97.38 122 CYS A N 1
ATOM 943 C CA . CYS A 1 122 ? 1.631 0.367 -13.396 1.00 97.38 122 CYS A CA 1
ATOM 944 C C . CYS A 1 122 ? 0.434 1.192 -13.918 1.00 97.38 122 CYS A C 1
ATOM 946 O O . CYS A 1 122 ? -0.685 0.681 -14.031 1.00 97.38 122 CYS A O 1
ATOM 948 N N . TRP A 1 123 ? 0.693 2.451 -14.286 1.00 95.12 123 TRP A N 1
ATOM 949 C CA . TRP A 1 123 ? -0.300 3.392 -14.802 1.00 95.12 123 TRP A CA 1
ATOM 950 C C . TRP A 1 123 ? -0.893 2.991 -16.168 1.00 95.12 123 TRP A C 1
ATOM 952 O O . TRP A 1 123 ? -2.030 3.360 -16.450 1.00 95.12 123 TRP A O 1
ATOM 962 N N . GLU A 1 124 ? -0.191 2.182 -16.972 1.00 95.00 124 GLU A N 1
ATOM 963 C CA . GLU A 1 124 ? -0.649 1.708 -18.293 1.00 95.00 124 GLU A CA 1
ATOM 964 C C . GLU A 1 124 ? -1.818 0.717 -18.198 1.00 95.00 124 GLU A C 1
ATOM 966 O O . GLU A 1 124 ? -2.587 0.534 -19.143 1.00 95.00 124 GLU A O 1
ATOM 971 N N . LYS A 1 125 ? -1.949 0.021 -17.060 1.00 93.19 125 LYS A N 1
ATOM 972 C CA . LYS A 1 125 ? -2.993 -0.999 -16.848 1.00 93.19 125 LYS A CA 1
ATOM 973 C C . LYS A 1 125 ? -3.989 -0.647 -15.757 1.00 93.19 125 LYS A C 1
ATOM 975 O O . LYS A 1 125 ? -5.077 -1.220 -15.736 1.00 93.19 125 LYS A O 1
ATOM 980 N N . CYS A 1 126 ? -3.649 0.251 -14.837 1.00 91.38 126 CYS A N 1
ATOM 981 C CA . CYS A 1 126 ? -4.540 0.621 -13.744 1.00 91.38 126 CYS A CA 1
ATOM 982 C C . CYS A 1 126 ? -4.284 2.041 -13.235 1.00 91.38 126 CYS A C 1
ATOM 984 O O . CYS A 1 126 ? -3.208 2.603 -13.412 1.00 91.38 126 CYS A O 1
ATOM 986 N N . SER A 1 127 ? -5.259 2.619 -12.530 1.00 92.75 127 SER A N 1
ATOM 987 C CA . SER A 1 127 ? -5.064 3.880 -11.809 1.00 92.75 127 SER A CA 1
ATOM 988 C C . SER A 1 127 ? -4.115 3.658 -10.628 1.00 92.75 127 SER A C 1
ATOM 990 O O . SER A 1 127 ? -4.529 3.199 -9.560 1.00 92.75 127 SER A O 1
ATOM 992 N N . CYS A 1 128 ? -2.827 3.943 -10.833 1.00 94.56 128 CYS A N 1
ATOM 993 C CA . CYS A 1 128 ? -1.783 3.648 -9.859 1.00 94.56 128 CYS A CA 1
ATOM 994 C C . CYS A 1 128 ? -2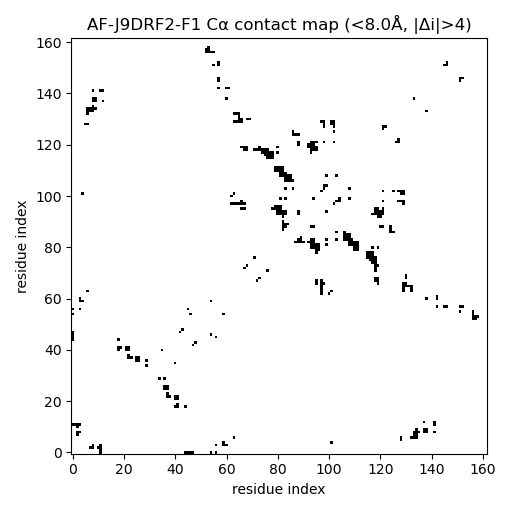.006 4.402 -8.536 1.00 94.56 128 CYS A C 1
ATOM 996 O O . CYS A 1 128 ? -1.767 5.604 -8.419 1.00 94.56 128 CYS A O 1
ATOM 998 N N . ARG A 1 129 ? -2.417 3.662 -7.501 1.00 92.56 129 ARG A N 1
ATOM 999 C CA . ARG A 1 129 ? -2.664 4.187 -6.147 1.00 92.56 129 ARG A CA 1
ATOM 1000 C C . ARG A 1 129 ? -1.388 4.619 -5.428 1.00 92.56 129 ARG A C 1
ATOM 1002 O O . ARG A 1 129 ? -1.451 5.437 -4.519 1.00 92.56 129 ARG A O 1
ATOM 1009 N N . ALA A 1 130 ? -0.242 4.066 -5.823 1.00 94.94 130 ALA A N 1
ATOM 1010 C CA . ALA A 1 130 ? 1.047 4.367 -5.214 1.00 94.94 130 ALA A CA 1
ATOM 1011 C C . ALA A 1 130 ? 1.679 5.671 -5.735 1.00 94.94 130 ALA A C 1
ATOM 1013 O O . ALA A 1 130 ? 2.701 6.085 -5.205 1.00 94.94 130 ALA A O 1
ATOM 1014 N N . LEU A 1 131 ? 1.086 6.356 -6.724 1.00 93.88 131 LEU A N 1
ATOM 1015 C CA . LEU A 1 131 ? 1.571 7.678 -7.157 1.00 93.88 131 LEU A CA 1
ATOM 1016 C C . LEU A 1 131 ? 1.437 8.749 -6.064 1.00 93.88 131 LEU A C 1
ATOM 1018 O O . LEU A 1 131 ? 2.146 9.748 -6.084 1.00 93.88 131 LEU A O 1
ATOM 1022 N N . VAL A 1 132 ? 0.522 8.553 -5.113 1.00 91.31 132 VAL A N 1
ATOM 1023 C CA . VAL A 1 132 ? 0.258 9.506 -4.035 1.00 91.31 132 VAL A CA 1
ATOM 1024 C C . VAL A 1 132 ? 0.688 8.889 -2.708 1.00 91.31 132 VAL A C 1
ATOM 1026 O O . VAL A 1 132 ? 0.264 7.790 -2.346 1.00 91.31 132 VAL A O 1
ATOM 1029 N N . ALA A 1 133 ? 1.514 9.612 -1.950 1.00 92.25 133 ALA A N 1
ATOM 1030 C CA . ALA A 1 133 ? 1.980 9.161 -0.639 1.00 92.25 133 ALA A CA 1
ATOM 1031 C C . ALA A 1 133 ? 0.830 9.028 0.375 1.00 92.25 133 ALA A C 1
ATOM 1033 O O . ALA A 1 133 ? 0.842 8.118 1.199 1.00 92.25 133 ALA A O 1
ATOM 1034 N N . GLY A 1 134 ? -0.178 9.903 0.279 1.00 92.69 134 GLY A N 1
ATOM 1035 C CA . GLY A 1 134 ? -1.248 10.078 1.264 1.00 92.69 134 GLY A CA 1
ATOM 1036 C C . GLY A 1 134 ? -0.856 11.078 2.359 1.00 92.69 134 GLY A C 1
ATOM 1037 O O . GLY A 1 134 ? 0.140 11.786 2.250 1.00 92.69 134 GLY A O 1
ATOM 1038 N N . ASN A 1 135 ? -1.647 11.162 3.432 1.00 96.62 135 ASN A N 1
ATOM 1039 C CA . ASN A 1 135 ? -1.330 12.021 4.580 1.00 96.62 135 ASN A CA 1
ATOM 1040 C C . ASN A 1 135 ? -0.224 11.388 5.453 1.00 96.62 135 ASN A C 1
ATOM 1042 O O . ASN A 1 135 ? -0.522 10.596 6.350 1.00 96.62 135 ASN A O 1
ATOM 1046 N N . THR A 1 136 ? 1.041 11.727 5.186 1.00 95.00 136 THR A N 1
ATOM 1047 C CA . THR A 1 136 ? 2.213 11.149 5.869 1.00 95.00 136 THR A CA 1
ATOM 1048 C C . THR A 1 136 ? 2.187 11.314 7.395 1.00 95.00 136 THR A C 1
ATOM 1050 O O . THR A 1 136 ? 2.334 10.300 8.075 1.00 95.00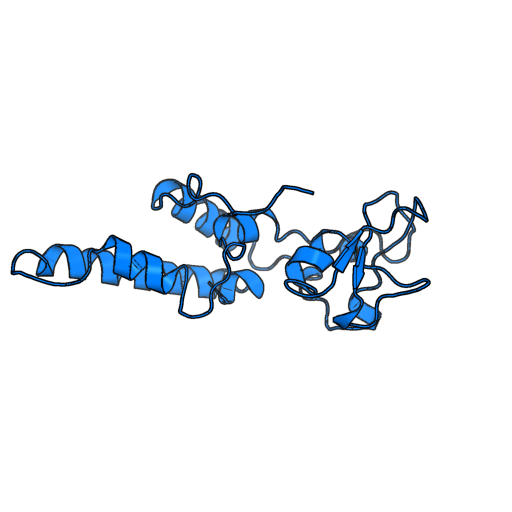 136 THR A O 1
ATOM 1053 N N . PRO A 1 137 ? 1.868 12.492 7.974 1.00 97.31 137 PRO A N 1
ATOM 1054 C CA . PRO A 1 137 ? 1.755 12.616 9.432 1.00 97.31 137 PRO A CA 1
ATOM 1055 C C . PRO A 1 137 ? 0.726 11.657 10.052 1.00 97.31 137 PRO A C 1
ATOM 1057 O O . PRO A 1 137 ? 0.935 11.098 11.130 1.00 97.31 137 PRO A O 1
ATOM 1060 N N . ARG A 1 138 ? -0.404 11.415 9.369 1.00 97.12 138 ARG A N 1
ATOM 1061 C CA . ARG A 1 138 ? -1.400 10.429 9.820 1.00 97.12 138 ARG A CA 1
ATOM 1062 C C . ARG A 1 138 ? -0.912 8.993 9.656 1.00 97.12 138 ARG A C 1
ATOM 1064 O O . ARG A 1 138 ? -1.212 8.179 10.527 1.00 97.12 138 ARG A O 1
ATOM 1071 N N . ARG A 1 139 ? -0.162 8.682 8.593 1.00 96.56 139 ARG A N 1
ATOM 1072 C CA . ARG A 1 139 ? 0.494 7.374 8.404 1.00 96.56 139 ARG A CA 1
ATOM 1073 C C . ARG A 1 139 ? 1.448 7.076 9.559 1.00 96.56 139 ARG A C 1
ATOM 1075 O O . ARG A 1 139 ? 1.331 6.026 10.180 1.00 96.56 139 ARG A O 1
ATOM 1082 N N . GLU A 1 140 ? 2.334 8.012 9.882 1.00 96.69 140 GLU A N 1
ATOM 1083 C CA . GLU A 1 140 ? 3.302 7.887 10.979 1.00 96.69 140 GLU A CA 1
ATOM 1084 C C . GLU A 1 140 ? 2.604 7.724 12.329 1.00 96.69 140 GLU A C 1
ATOM 1086 O O . GLU A 1 140 ? 2.947 6.839 13.116 1.00 96.69 140 GLU A O 1
ATOM 1091 N N . LYS A 1 141 ? 1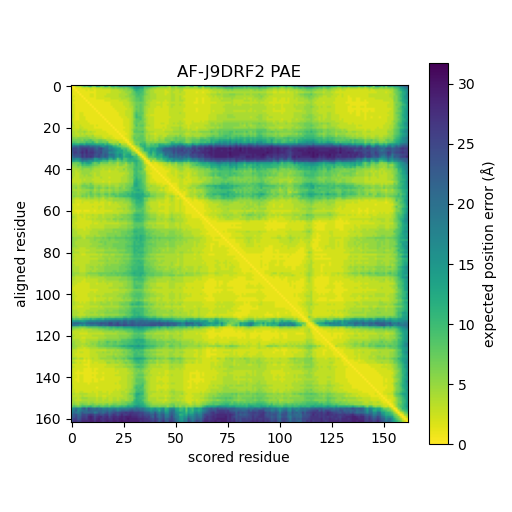.556 8.521 12.576 1.00 97.12 141 LYS A N 1
ATOM 1092 C CA . LYS A 1 141 ? 0.761 8.393 13.798 1.00 97.12 141 LYS A CA 1
ATOM 1093 C C . LYS A 1 141 ? 0.090 7.023 13.902 1.00 97.12 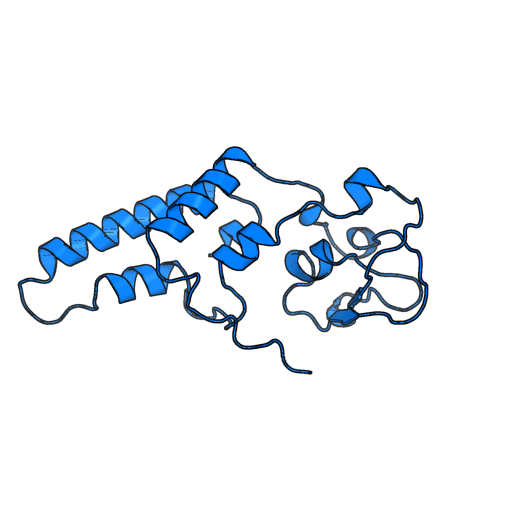141 LYS A C 1
ATOM 1095 O O . LYS A 1 141 ? 0.092 6.443 14.983 1.00 97.12 141 LYS A O 1
ATOM 1100 N N . LEU A 1 142 ? -0.452 6.498 12.803 1.00 95.44 142 LEU A N 1
ATOM 1101 C CA . LEU A 1 142 ? -1.029 5.154 12.753 1.00 95.44 142 LEU A CA 1
ATOM 1102 C C . LEU A 1 142 ? 0.007 4.067 13.037 1.00 95.44 142 LEU A C 1
ATOM 1104 O O . LEU A 1 142 ? -0.273 3.184 13.840 1.00 95.44 142 LEU A O 1
ATOM 1108 N N . ILE A 1 143 ? 1.195 4.143 12.428 1.00 95.44 143 ILE A N 1
ATOM 1109 C CA . ILE A 1 143 ? 2.297 3.204 12.696 1.00 95.44 143 ILE A CA 1
ATOM 1110 C C . ILE A 1 143 ? 2.626 3.206 14.189 1.00 95.44 143 ILE A C 1
ATOM 1112 O O . ILE A 1 143 ? 2.629 2.154 14.822 1.00 95.44 143 ILE A O 1
ATOM 1116 N N . SER A 1 144 ? 2.841 4.394 14.760 1.00 95.81 144 SER A N 1
ATOM 1117 C CA . SER A 1 144 ? 3.165 4.556 16.178 1.00 95.81 144 SER A CA 1
ATOM 1118 C C . SER A 1 144 ? 2.093 3.953 17.086 1.00 95.81 144 SER A C 1
ATOM 1120 O O . SER A 1 144 ? 2.418 3.233 18.026 1.00 95.81 144 SER A O 1
ATOM 1122 N N . VAL A 1 145 ? 0.814 4.209 16.811 1.00 94.31 145 VAL A N 1
ATOM 1123 C CA . VAL A 1 145 ? -0.266 3.691 17.655 1.00 94.31 145 VAL A CA 1
ATOM 1124 C C . VAL A 1 145 ? -0.412 2.175 17.510 1.00 94.31 145 VAL A C 1
ATOM 1126 O O . VAL A 1 145 ? -0.496 1.482 18.517 1.00 94.31 145 VAL A O 1
ATOM 1129 N N . LEU A 1 146 ? -0.346 1.625 16.294 1.00 91.94 146 LEU A N 1
ATOM 1130 C CA . LEU A 1 146 ? -0.412 0.173 16.104 1.00 91.94 146 LEU A CA 1
ATOM 1131 C C . LEU A 1 146 ? 0.760 -0.554 16.772 1.00 91.94 146 LEU A C 1
ATOM 1133 O O . LEU A 1 146 ? 0.546 -1.611 17.358 1.00 91.94 146 LEU A O 1
ATOM 1137 N N . LEU A 1 147 ? 1.972 0.004 16.727 1.00 92.56 147 LEU A N 1
ATOM 1138 C CA . LEU A 1 147 ? 3.142 -0.580 17.391 1.00 92.56 147 LEU A CA 1
ATOM 1139 C C . LEU A 1 147 ? 3.007 -0.612 18.916 1.00 92.56 147 LEU A C 1
ATOM 1141 O O . LEU A 1 147 ? 3.432 -1.575 19.541 1.00 92.56 147 LEU A O 1
ATOM 1145 N N . ASN A 1 148 ? 2.433 0.434 19.512 1.00 91.69 148 ASN A N 1
ATOM 1146 C CA . ASN A 1 148 ? 2.362 0.567 20.969 1.00 91.69 148 ASN A CA 1
ATOM 1147 C C . ASN A 1 148 ? 1.101 -0.058 21.583 1.00 91.69 148 ASN A C 1
ATOM 1149 O O . ASN A 1 148 ? 1.088 -0.361 22.773 1.00 91.69 148 ASN A O 1
ATOM 1153 N N . SER A 1 149 ? 0.034 -0.217 20.800 1.00 89.12 149 SER A N 1
ATOM 1154 C CA . SER A 1 149 ? -1.284 -0.630 21.297 1.00 89.12 149 SER A CA 1
ATOM 1155 C C . SER A 1 149 ? -1.725 -2.008 20.801 1.00 89.12 149 SER A C 1
ATOM 1157 O O . SER A 1 149 ? -2.836 -2.435 21.107 1.00 89.12 149 SER A O 1
ATOM 1159 N N . THR A 1 150 ? -0.898 -2.715 20.023 1.00 88.00 150 THR A N 1
ATOM 1160 C CA . THR A 1 150 ? -1.228 -4.050 19.505 1.00 88.00 150 THR A CA 1
ATOM 1161 C C . THR A 1 150 ? -0.028 -4.989 19.512 1.00 88.00 150 THR A C 1
ATOM 1163 O O . THR A 1 150 ? 1.118 -4.560 19.500 1.00 88.00 150 THR A O 1
ATOM 1166 N N . ASP A 1 151 ? -0.309 -6.286 19.413 1.00 86.62 151 ASP A N 1
ATOM 1167 C CA . ASP A 1 151 ? 0.691 -7.346 19.244 1.00 86.62 151 ASP A CA 1
ATOM 1168 C C . ASP A 1 151 ? 1.000 -7.646 17.756 1.00 86.62 151 ASP A C 1
ATOM 1170 O O . ASP A 1 151 ? 1.473 -8.720 17.386 1.00 86.62 151 ASP A O 1
ATOM 1174 N N . LEU A 1 152 ? 0.679 -6.721 16.840 1.00 84.94 152 LEU A N 1
ATOM 1175 C CA . LEU A 1 152 ? 0.771 -6.965 15.393 1.00 84.94 152 LEU A CA 1
ATOM 1176 C C . LEU A 1 152 ? 2.194 -7.251 14.897 1.00 84.94 152 LEU A C 1
ATOM 1178 O O . LEU A 1 152 ? 2.341 -7.897 13.865 1.00 84.94 152 LEU A O 1
ATOM 1182 N N . ILE A 1 153 ? 3.225 -6.793 15.610 1.00 85.00 153 ILE A N 1
ATOM 1183 C CA . ILE A 1 153 ? 4.629 -7.048 15.258 1.00 85.00 153 ILE A CA 1
ATOM 1184 C C . ILE A 1 153 ? 5.019 -8.522 15.429 1.00 85.00 153 ILE A C 1
ATOM 1186 O O . ILE A 1 153 ? 5.839 -9.038 14.673 1.00 85.00 153 ILE A O 1
ATOM 1190 N N . HIS A 1 154 ? 4.409 -9.213 16.394 1.00 81.50 154 HIS A N 1
ATOM 1191 C CA . HIS A 1 154 ? 4.690 -10.617 16.694 1.00 81.50 154 HIS A CA 1
ATOM 1192 C C . HIS A 1 154 ? 3.799 -11.576 15.902 1.00 81.50 154 HIS A C 1
ATOM 1194 O O . HIS A 1 154 ? 4.096 -12.766 15.776 1.00 81.50 154 HIS A O 1
ATOM 1200 N N . ARG A 1 155 ? 2.727 -11.058 15.302 1.00 74.38 155 ARG A N 1
ATOM 1201 C CA . ARG A 1 155 ? 1.853 -11.820 14.416 1.00 74.38 155 ARG A CA 1
ATOM 1202 C C . ARG A 1 155 ? 2.498 -11.913 13.043 1.00 74.38 155 ARG A C 1
ATOM 1204 O O . ARG A 1 155 ? 2.400 -11.009 12.220 1.00 74.38 155 ARG A O 1
ATOM 1211 N N . THR A 1 156 ? 3.186 -13.025 12.813 1.00 58.00 156 THR A N 1
ATOM 1212 C CA . THR A 1 156 ? 3.862 -13.317 11.549 1.00 58.00 156 THR A CA 1
ATOM 1213 C C . THR A 1 156 ? 2.901 -13.191 10.367 1.00 58.00 156 THR A C 1
ATOM 1215 O O . THR A 1 156 ? 1.880 -13.884 10.328 1.00 58.00 156 THR A O 1
ATOM 1218 N N . ASN A 1 157 ? 3.284 -12.400 9.359 1.00 56.62 157 ASN A N 1
ATOM 1219 C CA . ASN A 1 157 ? 2.788 -12.571 7.996 1.00 56.62 157 ASN A CA 1
ATOM 1220 C C . ASN A 1 157 ? 3.238 -13.962 7.552 1.00 56.62 157 ASN A C 1
ATOM 1222 O O . ASN A 1 157 ? 4.401 -14.178 7.213 1.00 56.62 157 ASN A O 1
ATOM 1226 N N . SER A 1 158 ? 2.350 -14.942 7.647 1.00 44.09 158 SER A N 1
ATOM 1227 C CA . SER A 1 158 ? 2.644 -16.312 7.252 1.00 44.09 158 SER A CA 1
ATOM 1228 C C . SER A 1 158 ? 2.752 -16.364 5.728 1.00 44.09 158 SER A C 1
ATOM 1230 O O . SER A 1 158 ? 1.760 -16.645 5.064 1.00 44.09 158 SER A O 1
ATOM 1232 N N . ARG A 1 159 ? 3.941 -16.031 5.190 1.00 43.69 159 ARG A N 1
ATOM 1233 C CA . ARG A 1 159 ? 4.561 -16.517 3.935 1.00 43.69 159 ARG A CA 1
ATOM 1234 C C . ARG A 1 159 ? 5.736 -15.630 3.495 1.00 43.69 159 ARG A C 1
ATOM 1236 O O . ARG A 1 159 ? 5.571 -14.713 2.704 1.00 43.69 159 ARG A O 1
ATOM 1243 N N . TYR A 1 160 ? 6.935 -16.007 3.926 1.00 35.31 160 TYR A N 1
ATOM 1244 C CA . TYR A 1 160 ? 8.136 -15.923 3.091 1.00 35.31 160 TYR A CA 1
ATOM 1245 C C . TYR A 1 160 ? 8.848 -17.273 3.186 1.00 35.31 160 TYR A C 1
ATOM 1247 O O . TYR A 1 160 ? 9.734 -17.459 4.008 1.00 35.31 160 TYR A O 1
ATOM 1255 N N . PHE A 1 161 ? 8.392 -18.242 2.394 1.00 27.77 161 PHE A N 1
ATOM 1256 C CA . PHE A 1 161 ? 9.177 -19.419 2.033 1.00 27.77 161 PHE A CA 1
ATOM 1257 C C . PHE A 1 161 ? 8.826 -19.799 0.589 1.00 27.77 161 PHE A C 1
ATOM 1259 O O . PHE A 1 161 ? 7.659 -20.078 0.305 1.00 27.77 161 PHE A O 1
ATOM 1266 N N . PHE A 1 162 ? 9.884 -19.825 -0.232 1.00 30.84 162 PHE A N 1
ATOM 1267 C CA . PHE A 1 162 ? 10.022 -20.209 -1.648 1.00 30.84 162 PHE A CA 1
ATOM 1268 C C . PHE A 1 162 ? 9.732 -19.142 -2.709 1.00 30.84 162 PHE A C 1
ATOM 1270 O O . PHE A 1 162 ? 8.556 -18.777 -2.918 1.00 30.84 162 PHE A O 1
#

Solvent-accessible surface area (backbone atoms only — not comparable to full-atom values): 9333 Å² total; per-residue (Å²): 67,71,39,57,73,70,40,37,23,65,60,37,44,53,54,47,54,52,40,52,50,54,27,52,54,41,58,69,61,54,83,70,72,90,70,80,52,38,66,54,56,41,44,44,62,48,50,37,94,87,60,56,68,78,54,46,58,66,59,47,62,72,58,54,51,55,26,63,34,74,80,46,47,87,49,64,37,78,59,71,36,26,29,27,66,76,69,63,30,46,89,91,41,26,23,30,63,36,33,46,68,53,66,40,50,96,48,60,62,43,78,53,93,66,72,72,53,48,47,47,43,46,63,84,70,40,89,51,62,26,67,53,66,52,52,56,74,42,42,53,51,44,49,54,48,48,64,75,74,46,69,62,87,77,54,69,60,80,76,89,80,136

Sequence (162 aa):
MCAVNYRAYTAAFILWLAAEEMQKEAQITGAQGKRQSADAILNSIIYPIGSRPDDSPLFMLCMNDTCSFTWTGDEHINQDIFECRTCGLVGTLCCCTECAYTCHRNHECRLKRTSPTAYCDCWEKCSCRALVAGNTPRREKLISVLLNSTDLIHRTNSRYFF